Protein AF-B5YA36-F1 (afdb_monomer)

Sequence (68 aa):
MVASERFLLFHGFTEEELHVLIKTCKTLFPDKDLVFAVTTETNMQWKVSELIEEVLKEHEYMKQQKGV

Solvent-a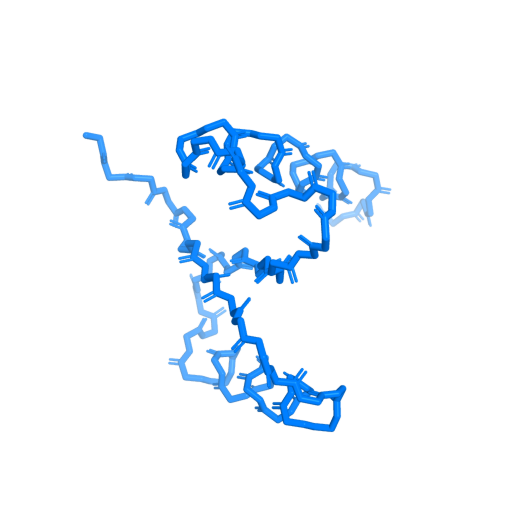ccessible surface area (backbone atoms only — not comparable to full-atom values): 4296 Å² total; per-residue (Å²): 133,85,68,83,58,44,81,44,81,45,72,94,69,52,72,71,56,47,53,53,50,55,53,49,51,49,69,77,40,70,94,51,53,72,44,81,48,68,63,43,90,88,52,66,85,52,54,69,69,59,53,50,52,52,53,49,52,51,52,53,51,52,51,68,72,64,73,120

Structure (mmCIF, N/CA/C/O backbone):
data_AF-B5YA36-F1
#
_entry.id   AF-B5YA36-F1
#
loop_
_atom_site.group_PDB
_atom_site.id
_atom_site.type_symbol
_atom_site.label_atom_id
_atom_site.label_alt_id
_atom_site.label_comp_id
_atom_site.label_asym_id
_atom_site.label_entity_id
_atom_site.label_seq_id
_atom_site.pdbx_PDB_ins_code
_atom_site.Cartn_x
_atom_site.Cartn_y
_atom_site.Cartn_z
_atom_site.occupancy
_atom_site.B_iso_or_equiv
_atom_site.auth_seq_id
_atom_site.auth_comp_id
_atom_site.auth_asym_id
_atom_site.auth_atom_id
_atom_site.pdbx_PDB_model_num
ATOM 1 N N . MET A 1 1 ? -18.586 -7.921 -2.695 1.00 41.69 1 MET A N 1
ATOM 2 C CA . MET A 1 1 ? -18.329 -6.613 -3.329 1.00 41.69 1 MET A CA 1
ATOM 3 C C . MET A 1 1 ? -17.032 -6.746 -4.099 1.00 41.69 1 MET A C 1
ATOM 5 O O . MET A 1 1 ? -16.061 -7.194 -3.506 1.00 41.69 1 MET A O 1
ATOM 9 N N . VAL A 1 2 ? -17.020 -6.477 -5.402 1.00 42.62 2 VAL A N 1
ATOM 10 C CA . VAL A 1 2 ?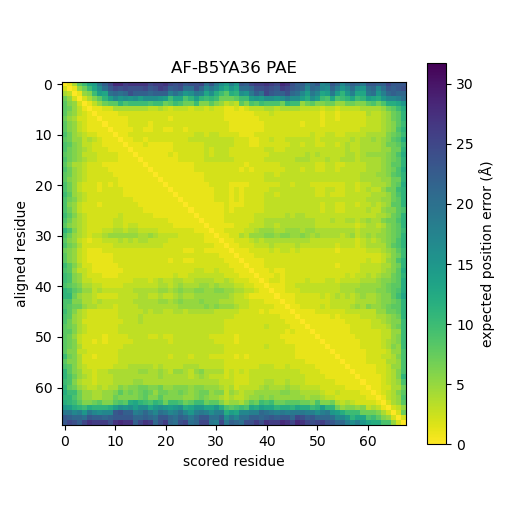 -15.763 -6.445 -6.162 1.00 42.62 2 VAL A CA 1
ATOM 11 C C . VAL A 1 2 ? -15.325 -4.987 -6.149 1.00 42.62 2 VAL A C 1
ATOM 13 O O . VAL A 1 2 ? -15.904 -4.183 -6.872 1.00 42.62 2 VAL A O 1
ATOM 16 N N . ALA A 1 3 ? -14.396 -4.637 -5.257 1.00 56.53 3 ALA A N 1
ATOM 17 C CA . ALA A 1 3 ? -13.799 -3.305 -5.247 1.00 56.53 3 ALA A CA 1
ATOM 18 C C . ALA A 1 3 ? -13.184 -3.026 -6.629 1.00 56.53 3 ALA A C 1
ATOM 20 O O . ALA A 1 3 ? -12.621 -3.931 -7.267 1.00 56.53 3 ALA A O 1
ATOM 21 N N . SER A 1 4 ? -13.368 -1.808 -7.136 1.00 68.50 4 SER A N 1
ATOM 22 C CA . SER A 1 4 ? -12.795 -1.423 -8.430 1.00 68.50 4 SER A CA 1
ATOM 23 C C . SER A 1 4 ? -11.269 -1.334 -8.331 1.00 68.50 4 SER A C 1
ATOM 25 O O . SER A 1 4 ? -10.564 -1.704 -9.273 1.00 68.50 4 SER A O 1
ATOM 27 N N . GLU A 1 5 ? -10.778 -0.989 -7.140 1.00 82.44 5 GLU A N 1
ATOM 28 C CA . GLU A 1 5 ? -9.373 -0.905 -6.792 1.00 82.44 5 GLU A CA 1
ATOM 29 C C . GLU A 1 5 ? -8.753 -2.296 -6.600 1.00 82.44 5 GLU A C 1
ATOM 31 O O . GLU A 1 5 ? -9.401 -3.283 -6.225 1.00 82.44 5 GLU A O 1
ATOM 36 N N . ARG A 1 6 ? -7.456 -2.403 -6.879 1.00 91.12 6 ARG A N 1
ATOM 37 C CA . ARG A 1 6 ? -6.639 -3.571 -6.546 1.00 91.12 6 ARG A CA 1
ATOM 38 C C . ARG A 1 6 ? -5.650 -3.156 -5.478 1.00 91.12 6 ARG A C 1
ATOM 40 O O . ARG A 1 6 ? -4.774 -2.341 -5.739 1.00 91.12 6 ARG A O 1
ATOM 47 N N . PHE A 1 7 ? -5.804 -3.729 -4.294 1.00 93.69 7 PHE A N 1
ATOM 48 C CA . PHE A 1 7 ? -4.919 -3.477 -3.170 1.00 93.69 7 PHE A CA 1
ATOM 49 C C . PHE A 1 7 ? -3.744 -4.455 -3.188 1.00 93.69 7 PHE A C 1
ATOM 51 O O . PHE A 1 7 ? -3.944 -5.669 -3.259 1.00 93.69 7 PHE A O 1
ATOM 58 N N . LEU A 1 8 ? -2.528 -3.928 -3.119 1.00 95.31 8 LEU A N 1
ATOM 59 C CA . LEU A 1 8 ? -1.291 -4.689 -3.034 1.00 95.31 8 LEU A CA 1
ATOM 60 C C . LEU A 1 8 ? -0.581 -4.317 -1.735 1.00 95.31 8 LEU A C 1
ATOM 62 O O . LEU A 1 8 ? -0.241 -3.154 -1.532 1.00 95.31 8 LEU A O 1
ATOM 66 N N . LEU A 1 9 ? -0.347 -5.309 -0.875 1.00 95.81 9 LEU A N 1
ATOM 67 C CA . LEU A 1 9 ? 0.411 -5.152 0.364 1.00 95.81 9 LEU A CA 1
ATOM 68 C C . LEU A 1 9 ? 1.784 -5.805 0.215 1.00 95.81 9 LEU A C 1
ATOM 70 O O . LEU A 1 9 ? 1.872 -7.001 -0.064 1.00 95.81 9 LEU A O 1
ATOM 74 N N . PHE A 1 10 ? 2.841 -5.035 0.442 1.00 96.94 10 PHE A N 1
ATOM 75 C CA . PHE A 1 10 ? 4.219 -5.513 0.436 1.00 96.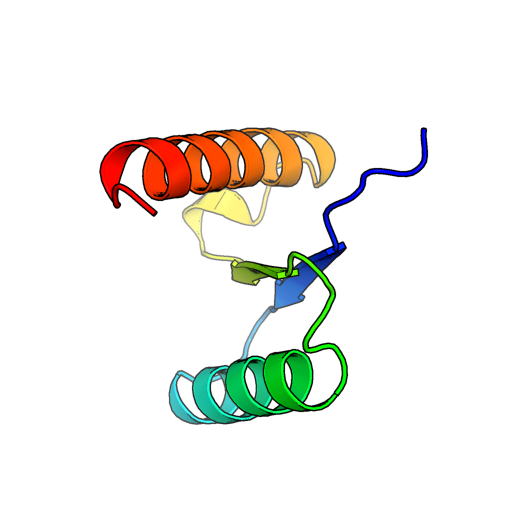94 10 PHE A CA 1
ATOM 76 C C . PHE A 1 10 ? 4.791 -5.563 1.855 1.00 96.94 10 PHE A C 1
ATOM 78 O O . PHE A 1 10 ? 4.483 -4.714 2.691 1.00 96.94 10 PHE A O 1
ATOM 85 N N . HIS A 1 11 ? 5.659 -6.538 2.118 1.00 96.75 11 HIS A N 1
ATOM 86 C CA . HIS A 1 11 ? 6.345 -6.699 3.399 1.00 96.75 11 HIS A CA 1
ATOM 87 C C . HIS A 1 11 ? 7.807 -7.092 3.174 1.00 96.75 11 HIS A C 1
ATOM 89 O O . HIS A 1 11 ? 8.075 -7.999 2.392 1.00 96.75 11 HIS A O 1
ATOM 95 N N . GLY A 1 12 ? 8.734 -6.427 3.871 1.00 96.06 12 GLY A N 1
ATOM 96 C CA . GLY A 1 12 ? 10.154 -6.803 3.899 1.00 96.06 12 GLY A CA 1
ATOM 97 C C . GLY A 1 12 ? 10.963 -6.486 2.635 1.00 96.06 12 GLY A C 1
ATOM 98 O O . GLY A 1 12 ? 12.086 -6.962 2.518 1.00 96.06 12 GLY A O 1
ATOM 99 N N . PHE A 1 13 ? 10.416 -5.698 1.707 1.00 96.94 13 PHE A N 1
ATOM 100 C CA . PHE A 1 13 ? 11.123 -5.269 0.498 1.00 96.94 13 PHE A CA 1
ATOM 101 C C . PHE A 1 13 ? 11.944 -4.005 0.745 1.00 96.94 13 PHE A C 1
ATOM 103 O O . PHE A 1 13 ? 11.526 -3.108 1.482 1.00 96.94 13 PHE A O 1
ATOM 110 N N . THR A 1 14 ? 13.086 -3.919 0.073 1.00 96.88 14 THR A N 1
ATOM 111 C CA . THR A 1 14 ? 13.874 -2.689 -0.017 1.00 96.88 14 THR A CA 1
ATOM 112 C C . THR A 1 14 ? 13.177 -1.652 -0.900 1.00 96.88 14 THR A C 1
ATOM 114 O O . THR A 1 14 ? 12.296 -1.969 -1.702 1.00 96.88 14 THR A O 1
ATOM 117 N N . GLU A 1 15 ? 13.590 -0.391 -0.784 1.00 94.94 15 GLU A N 1
ATOM 118 C CA . GLU A 1 15 ? 13.061 0.695 -1.616 1.00 94.94 15 GLU A CA 1
ATOM 119 C C . GLU A 1 15 ? 13.290 0.445 -3.118 1.00 94.94 15 GLU A C 1
ATOM 121 O O . GLU A 1 15 ? 12.391 0.670 -3.932 1.00 94.94 15 GLU A O 1
ATOM 126 N N . GLU A 1 16 ? 14.458 -0.090 -3.485 1.00 97.44 16 GLU A N 1
ATOM 127 C CA . GLU A 1 16 ? 14.802 -0.421 -4.872 1.00 97.44 16 GLU A CA 1
ATOM 128 C C . GLU A 1 16 ? 13.873 -1.505 -5.441 1.00 97.44 16 GLU A C 1
ATOM 130 O O . GLU A 1 16 ? 13.335 -1.359 -6.543 1.00 97.44 16 GLU A O 1
ATOM 135 N N . GLU A 1 17 ? 13.612 -2.563 -4.670 1.00 97.62 17 GLU A N 1
ATOM 136 C CA . GLU A 1 17 ? 12.694 -3.636 -5.064 1.00 97.62 17 GLU A CA 1
ATOM 137 C C . GLU A 1 17 ? 11.251 -3.137 -5.174 1.00 97.62 17 GLU A C 1
ATOM 139 O O . GLU A 1 17 ? 10.561 -3.449 -6.148 1.00 97.62 17 GLU A O 1
ATOM 144 N N . LEU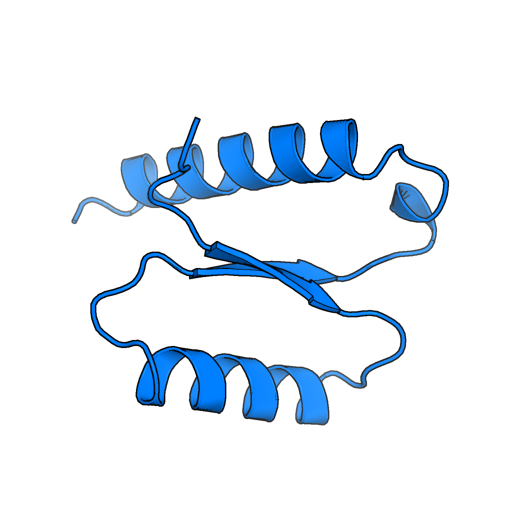 A 1 18 ? 10.796 -2.315 -4.221 1.00 97.38 18 LEU A N 1
ATOM 145 C CA . LEU A 1 18 ? 9.468 -1.701 -4.264 1.00 97.38 18 LEU A CA 1
ATOM 146 C C . LEU A 1 18 ? 9.290 -0.848 -5.520 1.00 97.38 18 LEU A C 1
ATOM 148 O O . LEU A 1 18 ? 8.252 -0.935 -6.180 1.00 97.38 18 LEU A O 1
ATOM 152 N N . HIS A 1 19 ? 10.301 -0.061 -5.894 1.00 96.94 19 HIS A N 1
ATOM 153 C CA . HIS A 1 19 ? 10.248 0.755 -7.102 1.00 96.94 19 HIS A CA 1
ATOM 154 C C . HIS A 1 19 ? 10.063 -0.105 -8.363 1.00 96.94 19 HIS A C 1
ATOM 156 O O . HIS A 1 19 ? 9.213 0.193 -9.212 1.00 96.94 19 HIS A O 1
ATOM 162 N N . VAL A 1 20 ? 10.811 -1.208 -8.468 1.00 97.81 20 VAL A N 1
ATOM 163 C CA . VAL A 1 20 ? 10.692 -2.167 -9.577 1.00 97.81 20 VAL A CA 1
ATOM 164 C C . VAL A 1 20 ? 9.312 -2.830 -9.594 1.00 97.81 20 VAL A C 1
ATOM 166 O O . VAL A 1 20 ? 8.687 -2.915 -10.657 1.00 97.81 20 VAL A O 1
ATOM 169 N N . LEU A 1 21 ? 8.797 -3.254 -8.437 1.00 97.62 21 LEU A N 1
ATOM 170 C CA . LEU A 1 21 ? 7.491 -3.906 -8.318 1.00 97.62 21 LEU A CA 1
ATOM 171 C C . LEU A 1 21 ? 6.351 -2.972 -8.723 1.00 97.62 21 LEU A C 1
ATOM 173 O O . LEU A 1 21 ? 5.541 -3.327 -9.579 1.00 97.62 21 LEU A O 1
ATOM 177 N N . ILE A 1 22 ? 6.320 -1.753 -8.180 1.00 95.81 22 ILE A N 1
ATOM 178 C CA . ILE A 1 22 ? 5.283 -0.760 -8.488 1.00 95.81 22 ILE A CA 1
ATOM 179 C C . ILE A 1 22 ? 5.263 -0.464 -9.991 1.00 95.81 22 ILE A C 1
ATOM 181 O O . ILE A 1 22 ? 4.194 -0.452 -10.609 1.00 95.81 22 ILE A O 1
ATOM 185 N N . LYS A 1 23 ? 6.436 -0.258 -10.602 1.00 96.88 23 LYS A N 1
ATOM 186 C CA . LYS A 1 23 ? 6.547 0.002 -12.043 1.00 96.88 23 LYS A CA 1
ATOM 187 C C . LYS A 1 23 ? 6.051 -1.185 -12.871 1.00 96.88 23 LYS A C 1
ATOM 189 O O . LYS A 1 23 ? 5.301 -0.991 -13.830 1.00 96.88 23 LYS A O 1
ATOM 194 N N . THR A 1 24 ? 6.428 -2.401 -12.485 1.00 97.62 24 THR A N 1
ATOM 195 C CA . THR A 1 24 ? 5.991 -3.641 -13.141 1.00 97.62 24 THR A CA 1
ATOM 196 C C . THR A 1 24 ? 4.474 -3.797 -13.077 1.00 97.62 24 THR A C 1
ATOM 198 O O . THR A 1 24 ? 3.833 -3.973 -14.111 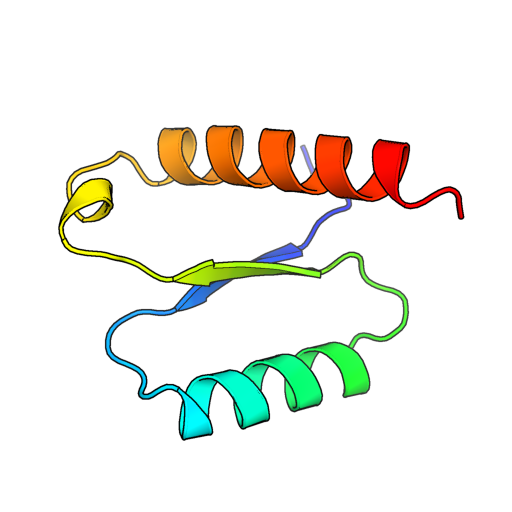1.00 97.62 24 THR A O 1
ATOM 201 N N . CYS A 1 25 ? 3.878 -3.651 -11.892 1.00 96.31 25 CYS A N 1
ATOM 202 C CA . CYS A 1 25 ? 2.433 -3.758 -11.704 1.00 96.31 25 CYS A CA 1
ATOM 203 C C . CYS A 1 25 ? 1.666 -2.730 -12.544 1.00 96.31 25 CYS A C 1
ATOM 205 O O . CYS A 1 25 ? 0.725 -3.102 -13.241 1.00 96.31 25 CYS A O 1
ATOM 207 N N . LYS A 1 26 ? 2.095 -1.461 -12.545 1.00 93.88 26 LYS A N 1
ATOM 208 C CA . LYS A 1 26 ? 1.473 -0.413 -13.372 1.00 93.88 26 LYS A CA 1
ATOM 209 C C . LYS A 1 26 ? 1.598 -0.687 -14.873 1.00 93.88 26 LYS A C 1
ATOM 211 O O . LYS A 1 26 ? 0.687 -0.367 -15.623 1.00 93.88 26 LYS A O 1
ATOM 216 N N . THR A 1 27 ? 2.702 -1.297 -15.308 1.00 97.19 27 THR A N 1
ATOM 217 C CA . THR A 1 27 ? 2.912 -1.672 -16.718 1.00 97.19 27 THR A CA 1
ATOM 218 C C . THR A 1 27 ? 2.007 -2.830 -17.141 1.00 97.19 27 THR A C 1
ATOM 220 O O . THR A 1 27 ? 1.471 -2.819 -18.244 1.00 97.19 27 THR A O 1
ATOM 223 N N . LEU A 1 28 ? 1.832 -3.832 -16.274 1.00 96.69 28 LEU A N 1
ATOM 224 C CA . LEU A 1 28 ? 1.018 -5.016 -16.565 1.00 96.69 28 LEU A CA 1
ATOM 225 C C . LEU A 1 28 ? -0.489 -4.758 -16.438 1.00 96.69 28 LEU A C 1
ATOM 227 O O . LEU A 1 28 ? -1.279 -5.429 -17.099 1.00 96.69 28 LEU A O 1
ATOM 231 N N . PHE A 1 29 ? -0.890 -3.801 -15.601 1.00 94.31 29 PHE A N 1
ATOM 232 C CA . PHE A 1 29 ? -2.292 -3.482 -15.334 1.00 94.31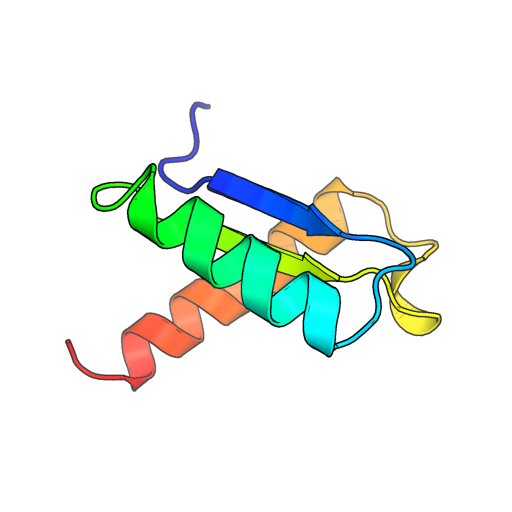 29 PHE A CA 1
ATOM 233 C C . PHE A 1 29 ? -2.582 -1.979 -15.508 1.00 94.31 29 PHE A C 1
ATOM 235 O O . PHE A 1 29 ? -2.992 -1.328 -14.548 1.00 94.31 29 PHE A O 1
ATOM 242 N N . PRO A 1 30 ? -2.390 -1.416 -16.716 1.00 92.31 30 PRO A N 1
ATOM 243 C CA . PRO A 1 30 ? -2.489 0.028 -16.946 1.00 92.31 30 PRO A CA 1
ATOM 244 C C . PRO A 1 30 ? -3.902 0.588 -16.720 1.00 92.31 30 PRO A C 1
ATOM 246 O O . PRO A 1 30 ? -4.044 1.717 -16.265 1.00 92.31 30 PRO A O 1
ATOM 249 N N . ASP A 1 31 ? -4.941 -0.212 -16.974 1.00 91.62 31 ASP A N 1
ATOM 250 C CA . ASP A 1 31 ? -6.348 0.197 -16.825 1.00 91.62 31 ASP A CA 1
ATOM 251 C C . ASP A 1 31 ? -6.920 -0.100 -15.430 1.00 91.62 31 ASP A C 1
ATOM 253 O O . ASP A 1 31 ? -8.135 -0.050 -15.219 1.00 91.62 31 ASP A O 1
ATOM 257 N N . LYS A 1 32 ? -6.076 -0.530 -14.485 1.00 90.12 32 LYS A N 1
ATOM 258 C CA . LYS A 1 32 ? -6.500 -0.857 -13.124 1.00 90.12 32 LYS A CA 1
ATOM 259 C C . LYS A 1 32 ? -6.050 0.226 -12.170 1.00 90.12 32 LYS A C 1
ATOM 261 O O . LYS A 1 32 ? -4.909 0.674 -12.200 1.00 90.12 32 LYS A O 1
ATOM 266 N N . ASP A 1 33 ? -6.951 0.579 -11.270 1.00 91.19 33 ASP A N 1
ATOM 267 C CA . ASP A 1 33 ? -6.619 1.439 -10.155 1.00 91.19 33 ASP A CA 1
ATOM 268 C C . ASP A 1 33 ? -5.907 0.616 -9.079 1.00 91.19 33 ASP A C 1
ATOM 270 O O . ASP A 1 33 ? -6.514 -0.201 -8.381 1.00 91.19 33 ASP A O 1
ATOM 274 N N . LEU A 1 34 ? -4.584 0.747 -9.039 1.00 93.25 34 LEU A N 1
ATOM 275 C CA . LEU A 1 34 ? -3.721 -0.005 -8.139 1.00 93.25 34 LEU A CA 1
ATOM 276 C C . LEU A 1 34 ? -3.392 0.839 -6.910 1.00 93.25 34 LEU A C 1
ATOM 278 O O . LEU A 1 34 ? -2.823 1.926 -7.027 1.00 93.25 34 LEU A O 1
ATOM 282 N N . VAL A 1 35 ? -3.680 0.284 -5.739 1.00 94.25 35 VAL A N 1
ATOM 283 C CA . VAL A 1 35 ? -3.358 0.862 -4.436 1.00 94.25 35 VAL A CA 1
ATOM 284 C C . VAL A 1 35 ? -2.255 0.029 -3.816 1.00 94.25 35 VAL A C 1
ATOM 286 O O . VAL A 1 35 ? -2.381 -1.189 -3.699 1.00 94.25 35 VAL A O 1
ATOM 289 N N . PHE A 1 36 ? -1.161 0.680 -3.444 1.00 94.81 36 PHE A N 1
ATOM 290 C CA . PHE A 1 36 ? 0.022 0.016 -2.915 1.00 94.81 36 PHE A CA 1
ATOM 291 C C . PHE A 1 36 ? 0.216 0.415 -1.457 1.00 94.81 36 PHE A C 1
ATOM 293 O O . PHE A 1 36 ? 0.235 1.601 -1.138 1.00 94.81 36 PHE A O 1
ATOM 300 N N . ALA A 1 37 ? 0.402 -0.574 -0.594 1.00 95.50 37 ALA A N 1
ATOM 301 C CA . ALA A 1 37 ? 0.719 -0.397 0.812 1.00 95.50 37 ALA A CA 1
ATOM 302 C C . ALA A 1 37 ? 1.962 -1.207 1.172 1.00 95.50 37 ALA A C 1
ATOM 304 O O . ALA A 1 37 ? 2.234 -2.257 0.586 1.00 95.50 37 ALA A O 1
ATOM 305 N N . VAL A 1 38 ? 2.700 -0.734 2.171 1.00 96.12 38 VAL A N 1
ATOM 306 C CA . VAL A 1 38 ? 3.835 -1.450 2.751 1.00 96.12 38 VAL A CA 1
ATOM 307 C C . VAL A 1 38 ? 3.578 -1.609 4.241 1.00 96.12 38 VAL A C 1
ATOM 309 O O . VAL A 1 38 ? 3.121 -0.679 4.911 1.00 96.12 38 VAL A O 1
ATOM 312 N N . THR A 1 39 ? 3.852 -2.791 4.775 1.00 95.81 39 THR A N 1
ATOM 313 C CA . THR A 1 39 ? 3.809 -2.988 6.221 1.00 95.81 39 THR A CA 1
ATOM 314 C C . THR A 1 39 ? 4.950 -2.223 6.889 1.00 95.81 39 THR A C 1
ATOM 316 O O . THR A 1 39 ? 6.101 -2.338 6.468 1.00 95.81 39 THR A O 1
ATOM 319 N N . THR A 1 40 ? 4.653 -1.522 7.968 1.00 93.56 40 THR A N 1
ATOM 320 C CA . THR A 1 40 ? 5.613 -0.825 8.824 1.00 93.56 40 THR A CA 1
ATOM 321 C C . THR A 1 40 ? 5.488 -1.354 10.247 1.00 93.56 40 THR A C 1
ATOM 323 O O . THR A 1 40 ? 4.533 -2.059 10.576 1.00 93.56 40 THR A O 1
ATOM 326 N N . GLU A 1 41 ? 6.419 -0.991 11.128 1.00 94.00 41 GLU A N 1
ATOM 327 C CA . GLU A 1 41 ? 6.310 -1.316 12.558 1.00 94.00 41 GLU A CA 1
ATOM 328 C C . GLU A 1 41 ? 4.977 -0.837 13.157 1.00 94.00 41 GLU A C 1
ATOM 330 O O . GLU A 1 41 ? 4.387 -1.513 13.997 1.00 94.00 41 GLU A O 1
ATOM 335 N N . THR A 1 42 ? 4.463 0.294 12.670 1.00 91.56 42 THR A N 1
ATOM 336 C CA . THR A 1 42 ? 3.225 0.916 13.146 1.00 91.56 42 THR A CA 1
ATOM 337 C C . THR A 1 42 ? 1.970 0.137 12.761 1.00 91.56 42 THR A C 1
ATOM 339 O O . THR A 1 42 ? 1.032 0.083 13.555 1.00 91.56 42 THR A O 1
ATOM 342 N N . ASN A 1 43 ? 1.931 -0.463 11.566 1.00 93.81 43 ASN A N 1
ATOM 343 C CA . ASN A 1 43 ? 0.730 -1.125 11.045 1.00 93.81 43 ASN A CA 1
ATOM 344 C C . ASN A 1 43 ? 0.795 -2.665 11.075 1.00 93.81 43 ASN A C 1
ATOM 346 O O . ASN A 1 43 ? -0.183 -3.323 10.732 1.00 93.81 43 ASN A O 1
ATOM 350 N N . MET A 1 44 ? 1.905 -3.252 11.538 1.00 94.81 44 MET A N 1
ATOM 351 C CA . MET A 1 44 ? 2.128 -4.707 11.520 1.00 94.81 44 MET A CA 1
ATOM 352 C C . MET A 1 44 ? 1.076 -5.513 12.295 1.00 94.81 44 MET A C 1
ATOM 354 O O . MET A 1 44 ? 0.826 -6.674 11.988 1.00 94.81 44 MET A O 1
ATOM 358 N N . GLN A 1 45 ? 0.489 -4.910 13.330 1.00 95.50 45 GLN A N 1
ATOM 359 C CA . GLN A 1 45 ? -0.516 -5.550 14.186 1.00 95.50 45 GLN A CA 1
ATOM 360 C C . GLN A 1 45 ? -1.949 -5.154 13.821 1.00 95.50 45 GLN A C 1
ATOM 362 O O . GLN A 1 45 ? -2.895 -5.592 14.475 1.00 95.50 45 GLN A O 1
ATOM 367 N N . TRP A 1 46 ? -2.125 -4.305 12.808 1.00 96.06 46 TRP A N 1
ATOM 368 C CA . TRP A 1 46 ? -3.451 -3.878 12.388 1.00 96.06 46 TRP A CA 1
ATOM 369 C C . TRP A 1 46 ? -4.163 -5.033 11.705 1.00 96.06 46 TRP A C 1
ATOM 371 O O . TRP A 1 46 ? -3.546 -5.870 11.036 1.00 96.06 46 TRP A O 1
ATOM 381 N N . LYS A 1 47 ? -5.492 -5.070 11.818 1.00 96.19 47 LYS A N 1
ATOM 382 C CA . LYS A 1 47 ? -6.247 -5.986 10.968 1.00 96.19 47 LYS A CA 1
ATOM 383 C C . LYS A 1 47 ? -6.075 -5.543 9.525 1.00 96.19 47 LYS A C 1
ATOM 385 O O . LYS A 1 47 ? -6.192 -4.361 9.211 1.00 96.19 47 LYS A O 1
ATOM 390 N N . VAL A 1 48 ? -5.900 -6.509 8.629 1.00 93.81 48 VAL A N 1
ATOM 391 C CA . VAL A 1 48 ? -5.788 -6.237 7.188 1.00 93.81 48 VAL A CA 1
ATOM 392 C C . VAL A 1 48 ? -6.973 -5.402 6.685 1.00 93.81 48 VAL A C 1
ATOM 394 O O . VAL A 1 48 ? -6.786 -4.519 5.860 1.00 93.81 48 VAL A O 1
ATOM 397 N N . SER A 1 49 ? -8.179 -5.615 7.223 1.00 94.25 49 SER A N 1
ATOM 398 C CA . SER A 1 49 ? -9.361 -4.809 6.892 1.00 94.25 49 SER A C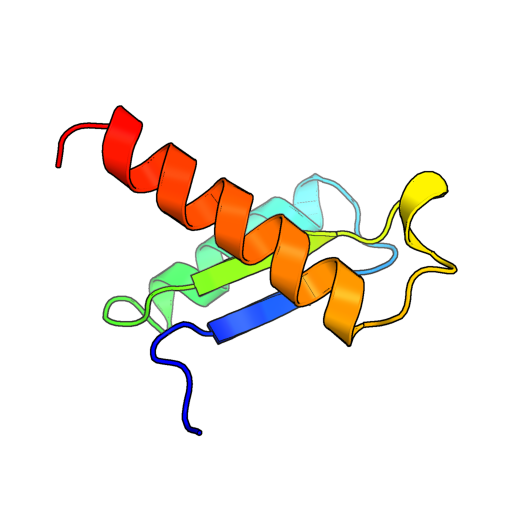A 1
ATOM 399 C C . SER A 1 49 ? -9.232 -3.333 7.280 1.00 94.25 49 SER A C 1
ATOM 401 O O . SER A 1 49 ? -9.628 -2.479 6.499 1.00 94.25 49 SER A O 1
ATOM 403 N N . GLU A 1 50 ? -8.678 -3.037 8.460 1.00 94.56 50 GLU A N 1
ATOM 404 C CA . GLU A 1 50 ? -8.481 -1.664 8.956 1.00 94.56 50 GLU A CA 1
ATOM 405 C C . GLU A 1 50 ? -7.395 -0.959 8.137 1.00 94.56 50 GLU A C 1
ATOM 407 O O . GLU A 1 50 ? -7.571 0.182 7.720 1.00 94.56 50 GLU A O 1
ATOM 412 N N . LEU A 1 51 ? -6.309 -1.675 7.821 1.00 94.44 51 LEU A N 1
ATO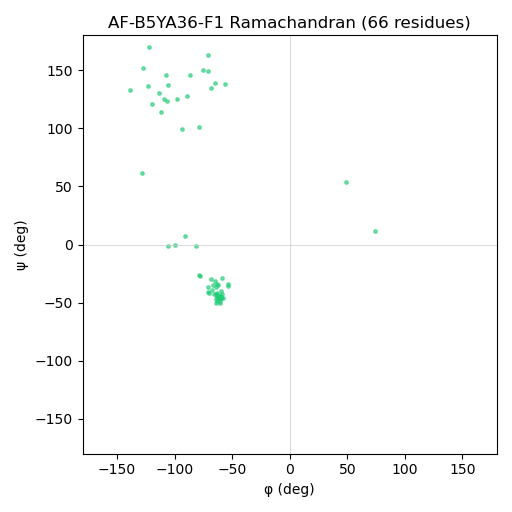M 413 C CA . LEU A 1 51 ? -5.246 -1.168 6.955 1.00 94.44 51 LEU A CA 1
ATOM 414 C C . LEU A 1 51 ? -5.761 -0.839 5.547 1.00 94.44 51 LEU A C 1
ATOM 416 O O . LEU A 1 51 ? -5.434 0.213 5.007 1.00 94.44 51 LEU A O 1
ATOM 420 N N . ILE A 1 52 ? -6.569 -1.723 4.953 1.00 94.31 52 ILE A N 1
ATOM 421 C CA . ILE A 1 52 ? -7.176 -1.479 3.639 1.00 94.31 52 ILE A CA 1
ATOM 422 C C . ILE A 1 52 ? -8.079 -0.245 3.691 1.00 94.31 52 ILE A C 1
ATOM 424 O O . ILE A 1 52 ? -7.998 0.595 2.802 1.00 94.31 52 ILE A O 1
ATOM 428 N N . GLU A 1 53 ? -8.930 -0.127 4.711 1.00 93.56 53 GLU A N 1
ATOM 429 C CA . GLU A 1 53 ? -9.859 0.997 4.830 1.00 93.56 53 GLU A CA 1
ATOM 430 C C . GLU A 1 53 ? -9.124 2.341 4.924 1.00 93.56 53 GLU A C 1
ATOM 432 O O . GLU A 1 53 ? -9.447 3.263 4.176 1.00 93.56 53 GLU A O 1
ATOM 437 N N . GLU A 1 54 ? -8.117 2.447 5.793 1.00 92.94 54 GLU A N 1
ATOM 438 C CA . GLU A 1 54 ? -7.344 3.682 5.958 1.00 92.94 54 GLU A CA 1
ATOM 439 C C . GLU A 1 54 ? -6.571 4.050 4.690 1.00 92.94 54 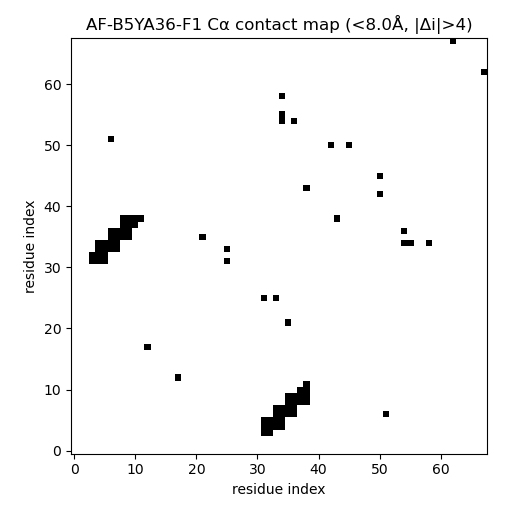GLU A C 1
ATOM 441 O O . GLU A 1 54 ? -6.678 5.175 4.202 1.00 92.94 54 GLU A O 1
ATOM 446 N N . VAL A 1 55 ? -5.870 3.093 4.079 1.00 93.38 55 VAL A N 1
ATOM 447 C CA . VAL A 1 55 ? -5.085 3.371 2.868 1.00 93.38 55 VAL A CA 1
ATOM 448 C C . VAL A 1 55 ? -5.987 3.724 1.677 1.00 93.38 55 VAL A C 1
ATOM 450 O O . VAL A 1 55 ? -5.623 4.570 0.861 1.00 93.38 55 VAL A O 1
ATOM 453 N N . LEU A 1 56 ? -7.180 3.129 1.559 1.00 91.88 56 LEU A N 1
ATOM 454 C CA . LEU A 1 56 ? -8.137 3.511 0.514 1.00 91.88 56 LEU A CA 1
ATOM 455 C C . LEU A 1 56 ? -8.686 4.927 0.724 1.00 91.88 56 LEU A C 1
ATOM 457 O O . LEU A 1 56 ? -8.814 5.668 -0.251 1.00 91.88 56 LEU A O 1
ATOM 461 N N . LYS A 1 57 ? -8.960 5.337 1.971 1.00 91.25 57 LYS A N 1
ATOM 462 C CA . LYS A 1 57 ? -9.352 6.726 2.275 1.00 91.25 57 LYS A CA 1
ATOM 463 C C . LYS A 1 57 ? -8.262 7.712 1.857 1.00 91.25 57 LYS A C 1
ATOM 465 O O . LYS A 1 57 ? -8.569 8.723 1.226 1.00 91.25 57 LYS A O 1
ATOM 470 N N . GLU A 1 58 ? -7.003 7.412 2.176 1.00 89.25 58 GLU A N 1
ATOM 471 C CA . GLU A 1 58 ? -5.859 8.235 1.772 1.00 89.25 58 GLU A CA 1
ATOM 472 C C . GLU A 1 58 ? -5.721 8.303 0.245 1.00 89.25 58 GLU A C 1
ATOM 474 O O . GLU A 1 58 ? -5.558 9.391 -0.309 1.00 89.25 58 GLU A O 1
ATOM 479 N N . HIS A 1 59 ? -5.845 7.168 -0.451 1.00 88.88 59 HIS A N 1
ATOM 480 C CA . HIS A 1 59 ? -5.772 7.104 -1.916 1.00 88.88 59 HIS A CA 1
ATOM 481 C C . HIS A 1 59 ? -6.847 7.964 -2.589 1.00 88.88 59 HIS A C 1
ATOM 483 O O . HIS A 1 59 ? -6.538 8.751 -3.487 1.00 88.88 59 HIS A O 1
ATOM 489 N N . GLU A 1 60 ? -8.094 7.876 -2.122 1.00 87.44 60 GLU A N 1
ATOM 490 C CA . GLU A 1 60 ? -9.201 8.690 -2.632 1.00 87.44 60 GLU A CA 1
ATOM 491 C C . GLU A 1 60 ? -8.989 10.184 -2.372 1.00 87.44 60 GLU A C 1
ATOM 493 O O . GLU A 1 60 ? -9.169 11.007 -3.274 1.00 87.44 60 GLU A O 1
ATOM 498 N N . TYR A 1 61 ? -8.525 10.549 -1.176 1.00 86.19 61 TYR A N 1
ATOM 499 C CA . TYR A 1 61 ? -8.180 11.933 -0.861 1.00 86.19 61 TYR A CA 1
ATOM 500 C C . TYR A 1 61 ? -7.067 12.466 -1.777 1.00 86.19 61 TYR A C 1
ATOM 502 O O . TYR A 1 61 ? -7.177 13.566 -2.325 1.00 86.19 61 TYR A O 1
ATOM 510 N N . MET A 1 62 ? -6.017 11.674 -2.016 1.00 84.56 62 MET A N 1
ATOM 511 C CA . MET A 1 62 ? -4.916 12.055 -2.904 1.00 84.56 62 MET A CA 1
ATOM 512 C C . MET A 1 62 ? -5.362 12.234 -4.357 1.00 84.56 62 MET A C 1
ATOM 514 O O . MET A 1 62 ? -4.861 13.140 -5.029 1.00 84.56 62 MET A O 1
ATOM 518 N N . LYS A 1 63 ? -6.297 11.415 -4.855 1.00 83.19 63 LYS A N 1
ATOM 519 C CA . LYS A 1 63 ? -6.888 11.613 -6.188 1.00 83.19 63 LYS A CA 1
ATOM 520 C C . LYS A 1 63 ? -7.651 12.928 -6.271 1.00 83.19 63 LYS A C 1
ATOM 522 O O . LYS A 1 63 ? -7.421 13.701 -7.196 1.00 83.19 63 LYS A O 1
ATOM 527 N N . GLN A 1 64 ? -8.507 13.199 -5.286 1.00 81.12 64 GLN A N 1
ATOM 528 C CA . GLN A 1 64 ? -9.334 14.407 -5.253 1.00 81.12 64 GLN A CA 1
ATOM 529 C C . GLN A 1 64 ? -8.487 15.685 -5.185 1.00 81.12 64 GLN A C 1
ATOM 531 O O . GLN A 1 64 ? -8.836 16.690 -5.799 1.00 81.12 64 GLN A O 1
ATOM 536 N N . GLN A 1 65 ? -7.348 15.651 -4.487 1.00 74.31 65 GLN A N 1
ATOM 537 C CA . GLN A 1 65 ? -6.437 16.795 -4.400 1.00 74.31 65 GLN A CA 1
ATOM 538 C C . GLN A 1 65 ? -5.549 16.996 -5.626 1.00 74.31 65 GLN A C 1
ATOM 540 O O . GLN A 1 65 ? -5.117 18.119 -5.885 1.00 74.31 65 GLN A O 1
ATOM 545 N N . LYS A 1 66 ? -5.250 15.934 -6.380 1.00 59.22 66 LYS A N 1
ATOM 546 C CA . LYS A 1 66 ? -4.370 16.024 -7.551 1.00 59.22 66 LYS A CA 1
ATOM 547 C C . LYS A 1 66 ? -5.047 16.534 -8.822 1.00 59.22 66 LYS A C 1
ATOM 549 O O . LYS A 1 66 ? -4.331 16.710 -9.801 1.00 59.22 66 LYS A O 1
ATOM 554 N N . GLY A 1 67 ? -6.349 16.834 -8.803 1.00 47.56 67 GLY A N 1
ATOM 555 C CA . GLY A 1 67 ? -7.028 17.538 -9.896 1.00 47.56 67 GLY A CA 1
ATOM 556 C C . GLY A 1 67 ? -6.739 16.946 -11.279 1.00 47.56 67 GLY A C 1
ATOM 557 O O . GLY A 1 67 ? -6.274 17.665 -12.162 1.00 47.56 67 GLY A O 1
ATOM 558 N N . VAL A 1 68 ? -6.973 15.641 -11.436 1.00 42.69 68 VAL A N 1
ATOM 559 C CA . VAL A 1 68 ? -7.197 15.015 -12.749 1.00 42.69 68 VAL A CA 1
ATOM 560 C C . VAL A 1 68 ? -8.689 14.785 -12.899 1.00 42.69 68 VAL A C 1
ATOM 562 O O . VAL A 1 68 ? -9.282 14.270 -11.924 1.00 42.69 68 VAL A O 1
#

InterPro domains:
  IPR016621 Uncharacterised conserved protein UCP014543 [PF12646] (6-62)

pLDDT: mean 88.96, std 13.82, range [41.69, 97.81]

Organism: Coprothermobacter proteolyticus (strain ATCC 35245 / DSM 5265 / OCM 4 / BT) (NCBI:txid309798)

Foldseek 3Di:
DPDQADEAEAEDDDPVVVVVVVVVVCVVCVVGHYQYYYDDPVCVPPDPVVVVVVSVVVVVVVVVVVPD

Radius of gyration: 12.79 Å; Cα contacts (8 Å, |Δi|>4): 42; chains: 1; bounding box: 33×24×31 Å

Secondary structure (DSSP, 8-state):
---SSEEEEE-S--HHHHHHHHHHHHHH-TTS-EEEEE--TTTTTS-HHHHHHHHHHHHHHHHHHTT-

Nearest PDB structures (foldseek):
  8hdj-assembly1_B  TM=4.376E-01  e=8.087E-01  Acetivibrio thermocellus DSM 1313
  1kmn-assembly1_A  TM=5.221E-01  e=5.838E+00  Escherichia coli
  3uor-assembly2_B  TM=4.826E-01  e=8.209E+00  Xanthomonas citri pv. citri str. 306

Mean predicted aligned error: 4.79 Å